Protein AF-A0A969IWX4-F1 (afdb_monomer_lite)

Structure (mmCIF, N/CA/C/O backbone):
data_AF-A0A969IWX4-F1
#
_entry.id   AF-A0A969IWX4-F1
#
loop_
_atom_site.group_PDB
_atom_site.id
_atom_site.type_symbol
_atom_site.label_atom_id
_atom_site.label_alt_id
_atom_site.label_comp_id
_atom_site.label_asym_id
_atom_site.label_entity_id
_atom_site.label_seq_id
_atom_site.pdbx_P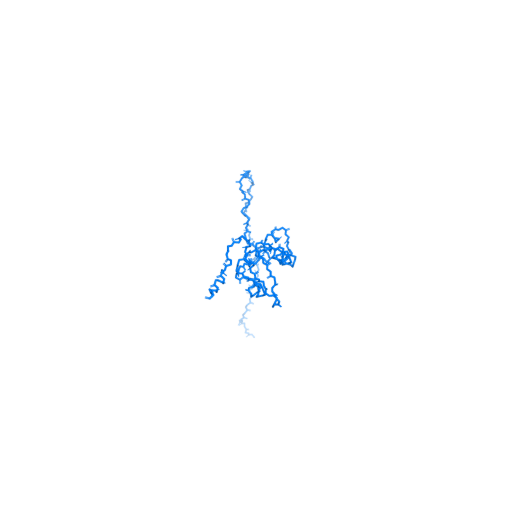DB_ins_code
_atom_site.Cartn_x
_atom_site.Cartn_y
_atom_site.Cartn_z
_atom_site.occupancy
_atom_site.B_iso_or_equiv
_atom_site.auth_seq_id
_atom_site.auth_comp_id
_atom_site.auth_asym_id
_atom_site.auth_atom_id
_atom_site.pdbx_PDB_model_num
ATOM 1 N N . MET A 1 1 ? 51.901 -75.794 -8.714 1.00 51.91 1 MET A N 1
ATOM 2 C CA . MET A 1 1 ? 51.163 -76.302 -9.883 1.00 51.91 1 MET A CA 1
ATOM 3 C C . MET A 1 1 ? 49.733 -76.454 -9.437 1.00 51.91 1 MET A C 1
ATOM 5 O O . MET A 1 1 ? 49.405 -77.467 -8.850 1.00 51.91 1 MET A O 1
ATOM 9 N N . GLU A 1 2 ? 48.942 -75.412 -9.631 1.00 46.44 2 GLU A N 1
ATOM 10 C CA . GLU A 1 2 ? 47.488 -75.488 -9.564 1.00 46.44 2 GLU A CA 1
ATOM 11 C C . GLU A 1 2 ? 47.014 -74.332 -10.438 1.00 46.44 2 GLU A C 1
ATOM 13 O O . GLU A 1 2 ? 47.303 -73.165 -10.174 1.00 46.44 2 GLU A O 1
ATOM 18 N N . LEU A 1 3 ? 46.513 -74.710 -11.607 1.00 50.62 3 LEU A N 1
ATOM 19 C CA . LEU A 1 3 ? 45.830 -73.834 -12.539 1.00 50.62 3 LEU A CA 1
ATOM 20 C C . LEU A 1 3 ? 44.381 -73.715 -12.073 1.00 50.62 3 LEU A C 1
ATOM 22 O O . LEU A 1 3 ? 43.855 -74.670 -11.508 1.00 50.62 3 LEU A O 1
ATOM 26 N N . GLU A 1 4 ? 43.784 -72.583 -12.445 1.00 51.03 4 GLU A N 1
ATOM 27 C CA . GLU A 1 4 ? 42.347 -72.287 -12.472 1.00 51.03 4 GLU A CA 1
ATOM 28 C C . GLU A 1 4 ? 41.842 -71.401 -11.326 1.00 51.03 4 GLU A C 1
ATOM 30 O O . GLU A 1 4 ? 41.409 -71.870 -10.287 1.00 51.03 4 GLU A O 1
ATOM 35 N N . GLU A 1 5 ? 41.894 -70.081 -11.536 1.00 53.09 5 GLU A N 1
ATOM 36 C CA . GLU A 1 5 ? 40.681 -69.254 -11.581 1.00 53.09 5 GLU A CA 1
ATOM 37 C C . GLU A 1 5 ? 40.997 -67.793 -11.945 1.00 53.09 5 GLU A C 1
ATOM 39 O O . GLU A 1 5 ? 42.046 -67.254 -11.600 1.00 53.09 5 GLU A O 1
ATOM 44 N N . LYS A 1 6 ? 39.993 -67.159 -12.564 1.00 49.38 6 LYS A N 1
ATOM 45 C CA . LYS A 1 6 ? 39.745 -65.716 -12.729 1.00 49.38 6 LYS A CA 1
ATOM 46 C C . LYS A 1 6 ? 40.360 -64.948 -13.915 1.00 49.38 6 LYS A C 1
ATOM 48 O O . LYS A 1 6 ? 41.483 -64.467 -13.885 1.00 49.38 6 LYS A O 1
ATOM 53 N N . SER A 1 7 ? 39.427 -64.607 -14.813 1.00 52.75 7 SER A N 1
ATOM 54 C CA . SER A 1 7 ? 39.040 -63.219 -15.119 1.00 52.75 7 SER A CA 1
ATOM 55 C C . SER A 1 7 ? 39.968 -62.407 -16.018 1.00 52.75 7 SER A C 1
ATOM 57 O O . SER A 1 7 ? 40.784 -61.653 -15.503 1.00 52.75 7 SER A O 1
ATOM 59 N N . GLN A 1 8 ? 39.723 -62.452 -17.333 1.00 47.56 8 GLN A N 1
ATOM 60 C CA . GLN A 1 8 ? 39.934 -61.365 -18.314 1.00 47.56 8 GLN A CA 1
ATOM 61 C C . GLN A 1 8 ? 38.811 -61.529 -19.368 1.00 47.56 8 GLN A C 1
ATOM 63 O O . GLN A 1 8 ? 38.457 -62.661 -19.679 1.00 47.56 8 GLN A O 1
ATOM 68 N N . GLU A 1 9 ? 38.091 -60.517 -19.857 1.00 48.41 9 GLU A N 1
ATOM 69 C CA . GLU A 1 9 ? 38.564 -59.263 -20.441 1.00 48.41 9 GLU A CA 1
ATOM 70 C C . GLU A 1 9 ? 37.387 -58.256 -20.517 1.00 48.41 9 GLU A C 1
ATOM 72 O O . GLU A 1 9 ? 36.311 -58.579 -21.018 1.00 48.41 9 GLU A O 1
ATOM 77 N N . GLU A 1 10 ? 37.581 -57.040 -20.005 1.00 52.69 10 GLU A N 1
ATOM 78 C CA . GLU A 1 10 ? 36.643 -55.914 -20.088 1.00 52.69 10 GLU A CA 1
ATOM 79 C C . GLU A 1 10 ? 37.226 -54.904 -21.089 1.00 52.69 10 GLU A C 1
ATOM 81 O O . GLU A 1 10 ? 38.341 -54.417 -20.886 1.00 52.69 10 GLU A O 1
ATOM 86 N N . LYS A 1 11 ? 36.526 -54.609 -22.197 1.00 53.84 11 LYS A N 1
ATOM 87 C CA . LYS A 1 11 ? 36.939 -53.543 -23.127 1.00 53.84 11 LYS A CA 1
ATOM 88 C C . LYS A 1 11 ? 35.776 -52.950 -23.942 1.00 53.84 11 LYS A C 1
ATOM 90 O O . LYS A 1 11 ? 35.318 -53.524 -24.920 1.00 53.84 11 LYS A O 1
ATOM 95 N N . THR A 1 12 ? 35.335 -51.777 -23.481 1.00 53.66 12 THR A N 1
ATOM 96 C CA . THR A 1 12 ? 34.844 -50.574 -24.195 1.00 53.66 12 THR A CA 1
ATOM 97 C C . THR A 1 12 ? 34.324 -50.672 -25.640 1.00 53.66 12 THR A C 1
ATOM 99 O O . THR A 1 12 ? 35.105 -50.954 -26.543 1.00 53.66 12 THR A O 1
ATOM 102 N N . GLN A 1 13 ? 33.096 -50.184 -25.870 1.00 48.62 13 GLN A N 1
ATOM 103 C CA . GLN A 1 13 ? 32.661 -49.400 -27.049 1.00 48.62 13 GLN A CA 1
ATOM 104 C C . GLN A 1 13 ? 31.249 -48.848 -26.720 1.00 48.62 13 GLN A C 1
ATOM 106 O O . GLN A 1 13 ? 30.418 -49.615 -26.261 1.00 48.62 13 GLN A O 1
ATOM 111 N N . GLY A 1 14 ? 30.854 -47.577 -26.818 1.00 48.03 14 GLY A N 1
ATOM 112 C CA . GLY A 1 14 ? 31.336 -46.460 -27.617 1.00 48.03 14 GLY A CA 1
ATOM 113 C C . GLY A 1 14 ? 30.277 -46.073 -28.663 1.00 48.03 14 GLY A C 1
ATOM 114 O O . GLY A 1 14 ? 30.312 -46.611 -29.761 1.00 48.03 14 GLY A O 1
ATOM 115 N N . MET A 1 15 ? 29.430 -45.090 -28.316 1.00 53.94 15 MET A N 1
ATOM 116 C CA . MET A 1 15 ? 28.729 -44.132 -29.200 1.00 53.94 15 MET A CA 1
ATOM 117 C C . MET A 1 15 ? 27.421 -44.547 -29.916 1.00 53.94 15 MET A C 1
ATOM 119 O O . MET A 1 15 ? 27.421 -45.314 -30.873 1.00 53.94 15 MET A O 1
ATOM 123 N N . GLU A 1 16 ? 26.312 -43.913 -29.513 1.00 53.56 16 GLU A N 1
ATOM 124 C CA . GLU A 1 16 ? 25.034 -43.860 -30.246 1.00 53.56 16 GLU A CA 1
ATOM 125 C C . GLU A 1 16 ? 24.942 -42.559 -31.077 1.00 53.56 16 GLU A C 1
ATOM 127 O O . GLU A 1 16 ? 25.295 -41.496 -30.558 1.00 53.56 16 GLU A O 1
ATOM 132 N N . PRO A 1 17 ? 24.449 -42.582 -32.333 1.00 53.78 17 PRO A N 1
ATOM 133 C CA . PRO A 1 17 ? 24.061 -41.376 -33.064 1.00 53.78 17 PRO A CA 1
ATOM 134 C C . PRO A 1 17 ? 22.532 -41.197 -33.113 1.00 53.78 17 PRO A C 1
ATOM 136 O O . PRO A 1 17 ? 21.807 -42.118 -33.481 1.00 53.78 17 PRO A O 1
ATOM 139 N N . ASN A 1 18 ? 22.038 -39.982 -32.854 1.00 50.09 18 ASN A N 1
ATOM 140 C CA . ASN A 1 18 ? 20.694 -39.579 -33.277 1.00 50.09 18 ASN A CA 1
ATOM 141 C C . ASN A 1 18 ? 20.714 -38.141 -33.823 1.00 50.09 18 ASN A C 1
ATOM 143 O O . ASN A 1 18 ? 20.975 -37.189 -33.091 1.00 50.09 18 ASN A O 1
ATOM 147 N N . ILE A 1 19 ? 20.470 -38.002 -35.128 1.00 53.69 19 ILE A N 1
ATOM 148 C CA . ILE A 1 19 ? 20.333 -36.736 -35.858 1.00 53.69 19 ILE A CA 1
ATOM 149 C C . ILE A 1 19 ? 18.917 -36.712 -36.429 1.00 53.69 19 ILE A C 1
ATOM 151 O O . ILE A 1 19 ? 18.596 -37.567 -37.254 1.00 53.69 19 ILE A O 1
ATOM 155 N N . ILE A 1 20 ? 18.085 -35.735 -36.045 1.00 50.06 20 ILE A N 1
ATOM 156 C CA . ILE A 1 20 ? 16.775 -35.511 -36.675 1.00 50.06 20 ILE A CA 1
ATOM 157 C C . ILE A 1 20 ? 16.516 -34.011 -36.919 1.00 50.06 20 ILE A C 1
ATOM 159 O O . ILE A 1 20 ? 16.400 -33.221 -35.990 1.00 50.06 20 ILE A O 1
ATOM 163 N N . ALA A 1 21 ? 16.397 -33.716 -38.220 1.00 46.66 21 ALA A N 1
ATOM 164 C CA . ALA A 1 21 ? 15.552 -32.755 -38.942 1.00 46.66 21 ALA A CA 1
ATOM 165 C C . ALA A 1 21 ? 15.642 -31.233 -38.700 1.00 46.66 21 ALA A C 1
ATOM 167 O O . ALA A 1 21 ? 15.108 -30.670 -37.750 1.00 46.66 21 ALA A O 1
ATOM 168 N N . SER A 1 22 ? 16.152 -30.560 -39.734 1.00 49.59 22 SER A N 1
ATOM 169 C CA . SER A 1 22 ? 15.824 -29.187 -40.128 1.00 49.59 22 SER A CA 1
ATOM 170 C C . SER A 1 22 ? 14.455 -29.134 -40.825 1.00 49.59 22 SER A C 1
ATOM 172 O O . SER A 1 22 ? 14.257 -29.872 -41.787 1.00 49.59 22 SER A O 1
ATOM 174 N N . GLN A 1 23 ? 13.564 -28.216 -40.431 1.00 46.72 23 GLN A N 1
ATOM 175 C CA . GLN A 1 23 ? 12.542 -27.627 -41.313 1.00 46.72 23 GLN A CA 1
ATOM 176 C C . GLN A 1 23 ? 12.336 -26.149 -40.950 1.00 46.72 23 GLN A C 1
ATOM 178 O O . GLN A 1 23 ? 12.198 -25.792 -39.783 1.00 46.72 23 GLN A O 1
ATOM 183 N N . SER A 1 24 ? 12.374 -25.300 -41.973 1.00 49.00 24 SER A N 1
ATOM 184 C CA . SER A 1 24 ? 12.374 -23.839 -41.899 1.00 49.00 24 SER A CA 1
ATOM 185 C C . SER A 1 24 ? 10.959 -23.242 -41.956 1.00 49.00 24 SER A C 1
ATOM 187 O O . SER A 1 24 ? 10.139 -23.687 -42.749 1.00 49.00 24 SER A O 1
ATOM 189 N N . ASN A 1 25 ? 10.746 -22.207 -41.132 1.00 57.44 25 ASN A N 1
ATOM 190 C CA . ASN A 1 25 ? 9.802 -21.071 -41.181 1.00 57.44 25 ASN A CA 1
ATOM 191 C C . ASN A 1 25 ? 8.738 -20.967 -42.302 1.00 57.44 25 ASN A C 1
ATOM 193 O O . ASN A 1 25 ? 9.099 -20.883 -43.474 1.00 57.44 25 ASN A O 1
ATOM 197 N N . LEU A 1 26 ? 7.476 -20.701 -41.913 1.00 37.91 26 LEU A N 1
ATOM 198 C CA . LEU A 1 26 ? 6.590 -19.747 -42.607 1.00 37.91 26 LEU A CA 1
ATOM 199 C C . LEU A 1 26 ? 5.463 -19.209 -41.688 1.00 37.91 26 LEU A C 1
ATOM 201 O O . LEU A 1 26 ? 4.584 -19.957 -41.280 1.00 37.91 26 LEU A O 1
ATOM 205 N N . SER A 1 27 ? 5.536 -17.900 -41.421 1.00 43.81 27 SER A N 1
ATOM 206 C CA . SER A 1 27 ? 4.487 -16.902 -41.130 1.00 43.81 27 SER A CA 1
ATOM 207 C C . SER A 1 27 ? 3.330 -17.197 -40.165 1.00 43.81 27 SER A C 1
ATOM 209 O O . SER A 1 27 ? 2.399 -17.917 -40.509 1.00 43.81 27 SER A O 1
ATOM 211 N N . GLN A 1 28 ? 3.261 -16.399 -39.091 1.00 44.22 28 GLN A N 1
ATOM 212 C CA . GLN A 1 28 ? 2.012 -15.739 -38.693 1.00 44.22 28 GLN A CA 1
ATOM 213 C C . GLN A 1 28 ? 2.283 -14.255 -38.406 1.00 44.22 28 GLN A C 1
ATOM 215 O O . GLN A 1 28 ? 2.933 -13.894 -37.430 1.00 44.22 28 GLN A O 1
ATOM 220 N N . ASP A 1 29 ? 1.825 -13.439 -39.350 1.00 43.72 29 ASP A N 1
ATOM 221 C CA . ASP A 1 29 ? 1.571 -12.008 -39.242 1.00 43.72 29 ASP A CA 1
ATOM 222 C C . ASP A 1 29 ? 0.177 -11.811 -38.623 1.00 43.72 29 ASP A C 1
ATOM 224 O O . ASP A 1 29 ? -0.741 -12.579 -38.919 1.00 43.72 29 ASP A O 1
ATOM 228 N N . ASP A 1 30 ? 0.079 -10.762 -37.809 1.00 51.47 30 ASP A N 1
ATOM 229 C CA . ASP A 1 30 ? -1.119 -10.031 -37.389 1.00 51.47 30 ASP A CA 1
ATOM 230 C C . ASP A 1 30 ? -2.093 -10.646 -36.351 1.00 51.47 30 ASP A C 1
ATOM 232 O O . ASP A 1 30 ? -2.692 -11.707 -36.518 1.00 51.47 30 ASP A O 1
ATOM 236 N N . SER A 1 31 ? -2.313 -9.856 -35.291 1.00 50.03 31 SER A N 1
ATOM 237 C CA . SER A 1 31 ? -3.468 -9.884 -34.381 1.00 50.03 31 SER A CA 1
ATOM 238 C C . SER A 1 31 ? -3.605 -11.046 -33.380 1.00 50.03 31 SER A C 1
ATOM 240 O O . SER A 1 31 ? -4.524 -11.858 -33.454 1.00 50.03 31 SER A O 1
ATOM 242 N N . ASN A 1 32 ? -2.799 -11.029 -32.316 1.00 45.72 32 ASN A N 1
ATOM 243 C CA . ASN A 1 32 ? -3.242 -11.524 -31.007 1.00 45.72 32 ASN A CA 1
ATOM 244 C C . ASN A 1 32 ? -2.715 -10.545 -29.948 1.00 45.72 32 ASN A C 1
ATOM 246 O O . ASN A 1 32 ? -1.495 -10.389 -29.882 1.00 45.72 32 ASN A O 1
ATOM 250 N N . PRO A 1 33 ? -3.560 -9.838 -29.167 1.00 49.12 33 PRO A N 1
ATOM 251 C CA . PRO A 1 33 ? -3.040 -9.044 -28.062 1.00 49.12 33 PRO A CA 1
ATOM 252 C C . PRO A 1 33 ? -2.261 -10.011 -27.180 1.00 49.12 33 PRO A C 1
ATOM 254 O O . PRO A 1 33 ? -2.815 -11.047 -26.807 1.00 49.12 33 PRO A O 1
ATOM 257 N N . GLU A 1 34 ? -0.979 -9.715 -26.952 1.00 43.50 34 GLU A N 1
ATOM 258 C CA . GLU A 1 34 ? -0.118 -10.437 -26.021 1.00 43.50 34 GLU A CA 1
ATOM 259 C C . GLU A 1 34 ? -0.958 -10.831 -24.814 1.00 43.50 34 GLU A C 1
ATOM 261 O O . GLU A 1 34 ? -1.364 -9.999 -24.000 1.00 43.50 34 GLU A O 1
ATOM 266 N N . GLN A 1 35 ? -1.299 -12.116 -24.753 1.00 40.81 35 GLN A N 1
ATOM 267 C CA . GLN A 1 35 ? -1.801 -12.704 -23.537 1.00 40.81 35 GLN A CA 1
ATOM 268 C C . GLN A 1 35 ? -0.598 -12.671 -22.617 1.00 40.81 35 GLN A C 1
ATOM 270 O O . GLN A 1 35 ? 0.280 -13.527 -22.697 1.00 40.81 35 GLN A O 1
ATOM 275 N N . VAL A 1 36 ? -0.521 -11.590 -21.843 1.00 47.12 36 VAL A N 1
ATOM 276 C CA . VAL A 1 36 ? 0.395 -11.426 -20.729 1.00 47.12 36 VAL A CA 1
ATOM 277 C C . VAL A 1 36 ? 0.362 -12.733 -19.950 1.00 47.12 36 VAL A C 1
ATOM 279 O O . VAL A 1 36 ? -0.659 -13.096 -19.371 1.00 47.12 36 VAL A O 1
ATOM 282 N N . ASN A 1 37 ? 1.438 -13.512 -20.032 1.00 48.44 37 ASN A N 1
ATOM 283 C CA . ASN A 1 37 ? 1.584 -14.701 -19.210 1.00 48.44 37 ASN A CA 1
ATOM 284 C C . ASN A 1 37 ? 1.673 -14.199 -17.759 1.00 48.44 37 ASN A C 1
ATOM 286 O O . ASN A 1 37 ? 2.648 -13.525 -17.432 1.00 48.44 37 ASN A O 1
ATOM 290 N N . PRO A 1 38 ? 0.701 -14.489 -16.874 1.00 51.59 38 PRO A N 1
ATOM 291 C CA . PRO A 1 38 ? 0.745 -14.025 -15.485 1.00 51.59 38 PRO A CA 1
ATOM 292 C C . PRO A 1 38 ? 1.776 -14.792 -14.638 1.00 51.59 38 PRO A C 1
ATOM 294 O O . PRO A 1 38 ? 1.950 -14.517 -13.451 1.00 51.59 38 PRO A O 1
ATOM 297 N N . GLU A 1 39 ? 2.471 -15.770 -15.220 1.00 47.41 39 GLU A N 1
ATOM 298 C CA . GLU A 1 39 ? 3.580 -16.452 -14.572 1.00 47.41 39 GLU A CA 1
ATOM 299 C C . GLU A 1 39 ? 4.821 -15.552 -14.578 1.00 47.41 39 GLU A C 1
ATOM 301 O O . GLU A 1 39 ? 5.545 -15.503 -15.566 1.00 47.41 39 GLU A O 1
ATOM 306 N N . GLN A 1 40 ? 5.109 -14.952 -13.416 1.00 45.25 40 GLN A N 1
ATOM 307 C CA . GLN A 1 40 ? 6.428 -14.450 -12.978 1.00 45.25 40 GLN A CA 1
ATOM 308 C C . GLN A 1 40 ? 6.674 -12.932 -12.973 1.00 45.25 40 GLN A C 1
ATOM 310 O O . GLN A 1 40 ? 7.823 -12.511 -13.100 1.00 45.25 40 GLN A O 1
ATOM 315 N N . VAL A 1 41 ? 5.680 -12.099 -12.654 1.00 54.50 41 VAL A N 1
ATOM 316 C CA . VAL A 1 41 ? 6.004 -10.831 -11.965 1.00 54.50 41 VAL A CA 1
ATOM 317 C C . VAL A 1 41 ? 6.596 -11.179 -10.593 1.00 54.50 41 VAL A C 1
ATOM 319 O O . VAL A 1 41 ? 5.876 -11.433 -9.624 1.00 54.50 41 VAL A O 1
ATOM 322 N N . LYS A 1 42 ? 7.927 -11.309 -10.519 1.00 57.94 42 LYS A N 1
ATOM 323 C CA . LYS A 1 42 ? 8.661 -11.585 -9.279 1.00 57.94 42 LYS A CA 1
ATOM 324 C C . LYS A 1 42 ? 8.340 -10.484 -8.272 1.00 57.94 42 LYS A C 1
ATOM 326 O O . LYS A 1 42 ? 8.821 -9.368 -8.386 1.00 57.94 42 LYS A O 1
ATOM 331 N N . GLY A 1 43 ? 7.537 -10.823 -7.269 1.00 69.31 43 GLY A N 1
ATOM 332 C CA . GLY A 1 43 ? 7.179 -9.909 -6.187 1.00 69.31 43 GLY A CA 1
ATOM 333 C C . GLY A 1 43 ? 5.729 -9.443 -6.192 1.00 69.31 43 GLY A C 1
ATOM 334 O O . GLY A 1 43 ? 5.321 -8.897 -5.177 1.00 69.31 43 GLY A O 1
ATOM 335 N N . ALA A 1 44 ? 4.934 -9.700 -7.241 1.00 80.38 44 ALA A N 1
ATOM 336 C CA . ALA A 1 44 ? 3.516 -9.329 -7.252 1.00 80.38 44 ALA A CA 1
ATOM 337 C C . ALA A 1 44 ? 2.760 -9.886 -6.042 1.00 80.38 44 ALA A C 1
ATOM 339 O O . ALA A 1 44 ? 2.931 -11.041 -5.639 1.00 80.38 44 ALA A O 1
ATOM 340 N N . ILE A 1 45 ? 1.901 -9.045 -5.478 1.00 86.19 45 ILE A N 1
ATOM 341 C CA . ILE A 1 45 ? 1.126 -9.360 -4.283 1.00 86.19 45 ILE A CA 1
ATOM 342 C C . ILE A 1 45 ? -0.327 -9.624 -4.654 1.00 86.19 45 ILE A C 1
ATOM 344 O O . ILE A 1 45 ? -0.872 -9.105 -5.628 1.00 86.19 45 ILE A O 1
ATOM 348 N N . THR A 1 46 ? -0.977 -10.444 -3.843 1.00 86.56 46 THR A N 1
ATOM 349 C CA . THR A 1 46 ? -2.407 -10.741 -3.941 1.00 86.56 46 THR A CA 1
ATOM 350 C C . THR A 1 46 ? -3.041 -10.526 -2.576 1.00 86.56 46 THR A C 1
ATOM 352 O O . THR A 1 46 ? -2.334 -10.416 -1.577 1.00 86.56 46 THR A O 1
ATOM 355 N N . ARG A 1 47 ? -4.378 -10.492 -2.501 1.00 80.75 47 ARG A N 1
ATOM 356 C CA . ARG A 1 47 ? -5.096 -10.272 -1.231 1.00 80.75 47 ARG A CA 1
ATOM 357 C C . ARG A 1 47 ? -4.715 -11.275 -0.140 1.00 80.75 47 ARG A C 1
ATOM 359 O O . ARG A 1 47 ? -4.701 -10.932 1.038 1.00 80.75 47 ARG A O 1
ATOM 366 N N . ASP A 1 48 ? -4.358 -12.490 -0.542 1.00 79.75 48 ASP A N 1
ATOM 367 C CA . ASP A 1 48 ? -3.896 -13.537 0.366 1.00 79.75 48 ASP A CA 1
ATOM 368 C C . ASP A 1 48 ? -2.455 -13.300 0.851 1.00 79.75 48 ASP A C 1
ATOM 370 O O . ASP A 1 48 ? -2.151 -13.510 2.024 1.00 79.75 48 ASP A O 1
ATOM 374 N N . ASN A 1 49 ? -1.595 -12.741 -0.005 1.00 83.38 49 ASN A N 1
ATOM 375 C CA . ASN A 1 49 ? -0.174 -12.513 0.266 1.00 83.38 49 ASN A CA 1
ATOM 376 C C . ASN A 1 49 ? 0.166 -11.056 0.642 1.00 83.38 49 ASN A C 1
ATOM 378 O O . ASN A 1 49 ? 1.293 -10.602 0.453 1.00 83.38 49 ASN A O 1
ATOM 382 N N . LEU A 1 50 ? -0.814 -10.298 1.141 1.00 83.31 50 LEU A N 1
ATOM 383 C CA . LEU A 1 50 ? -0.581 -8.952 1.665 1.00 83.31 50 LEU A CA 1
ATOM 384 C C . LEU A 1 50 ? 0.218 -8.998 2.979 1.00 83.31 50 LEU A C 1
ATOM 386 O O . LEU A 1 50 ? -0.034 -9.884 3.803 1.00 83.31 50 LEU A O 1
ATOM 390 N N . PRO A 1 51 ? 1.117 -8.025 3.216 1.00 84.50 51 PRO A N 1
ATOM 391 C CA . PRO A 1 51 ? 1.802 -7.895 4.495 1.00 84.50 51 PRO A CA 1
ATOM 392 C C . PRO A 1 51 ? 0.799 -7.606 5.618 1.00 84.50 51 PRO A C 1
ATOM 394 O O . PRO A 1 51 ? -0.189 -6.893 5.415 1.00 84.50 51 PRO A O 1
ATOM 397 N N . ASP A 1 52 ? 1.060 -8.141 6.812 1.00 84.69 52 ASP A N 1
ATOM 398 C CA . ASP A 1 52 ? 0.171 -8.001 7.973 1.00 84.69 52 ASP A CA 1
ATOM 399 C C . ASP A 1 52 ? -0.103 -6.540 8.340 1.00 84.69 52 ASP A C 1
ATOM 401 O O . ASP A 1 52 ? -1.211 -6.208 8.752 1.00 84.69 52 ASP A O 1
ATOM 405 N N . ASP A 1 53 ? 0.869 -5.655 8.113 1.00 83.56 53 ASP A N 1
ATOM 406 C CA . ASP A 1 53 ? 0.732 -4.212 8.330 1.00 83.56 53 ASP A CA 1
ATOM 407 C C . ASP A 1 53 ? -0.380 -3.609 7.457 1.00 83.56 53 ASP A C 1
ATOM 409 O O . ASP A 1 53 ? -1.220 -2.847 7.930 1.00 83.56 53 ASP A O 1
ATOM 413 N N . VAL A 1 54 ? -0.474 -4.051 6.198 1.00 86.44 54 VAL A N 1
ATOM 414 C CA . VAL A 1 54 ? -1.553 -3.659 5.285 1.00 86.44 54 VAL A CA 1
ATOM 415 C C . VAL A 1 54 ? -2.859 -4.345 5.674 1.00 86.44 54 VAL A C 1
ATOM 417 O O . VAL A 1 54 ? -3.888 -3.686 5.761 1.00 86.44 54 VAL A O 1
ATOM 420 N N . LYS A 1 55 ? -2.852 -5.650 5.964 1.00 87.12 55 LYS A N 1
ATOM 421 C CA . LYS A 1 55 ? -4.086 -6.375 6.325 1.00 87.12 55 LYS A CA 1
ATOM 422 C C . LYS A 1 55 ? -4.742 -5.838 7.598 1.00 87.12 55 LYS A C 1
ATOM 424 O O . LYS A 1 55 ? -5.965 -5.770 7.673 1.00 87.12 55 LYS A O 1
ATOM 429 N N . ASN A 1 56 ? -3.937 -5.487 8.597 1.00 87.75 56 ASN A N 1
ATOM 430 C CA . ASN A 1 56 ? -4.400 -5.011 9.897 1.00 87.75 56 ASN A CA 1
ATOM 431 C C . ASN A 1 56 ? -4.558 -3.483 9.945 1.00 87.75 56 ASN A C 1
ATOM 433 O O . ASN A 1 56 ? -5.353 -2.967 10.732 1.00 87.75 56 ASN A O 1
ATOM 437 N N . GLY A 1 57 ? -3.788 -2.762 9.129 1.00 85.38 57 GLY A N 1
ATOM 438 C CA . GLY A 1 57 ? -3.796 -1.307 9.063 1.00 85.38 57 GLY A CA 1
ATOM 439 C C . GLY A 1 57 ? -4.812 -0.738 8.080 1.00 85.38 57 GLY A C 1
ATOM 440 O O . GLY A 1 57 ? -5.248 0.386 8.293 1.00 85.38 57 GLY A O 1
ATOM 441 N N . LEU A 1 58 ? -5.207 -1.476 7.036 1.00 88.38 58 LEU A N 1
ATOM 442 C CA . LEU A 1 58 ? -6.073 -0.980 5.963 1.00 88.38 58 LEU A CA 1
ATOM 443 C C . LEU A 1 58 ? -7.391 -1.754 5.851 1.00 88.38 58 LEU A C 1
ATOM 445 O O . LEU A 1 58 ? -7.406 -2.984 5.963 1.00 88.38 58 LEU A O 1
ATOM 449 N N . PRO A 1 59 ? -8.505 -1.063 5.544 1.00 87.50 59 PRO A N 1
ATOM 450 C CA . PRO A 1 59 ? -9.770 -1.718 5.243 1.00 87.50 59 PRO A CA 1
ATOM 451 C C . PRO A 1 59 ? -9.679 -2.524 3.940 1.00 87.50 59 PRO A C 1
ATOM 453 O O . PRO A 1 59 ? -8.882 -2.212 3.055 1.00 87.50 59 PRO A O 1
ATOM 456 N N . GLU A 1 60 ? -10.548 -3.529 3.793 1.00 85.88 60 GLU A N 1
ATOM 457 C CA . GLU A 1 60 ? -10.549 -4.460 2.651 1.00 85.88 60 GLU A CA 1
ATOM 458 C C . GLU A 1 60 ? -10.597 -3.751 1.283 1.00 85.88 60 GLU A C 1
ATOM 460 O O . GLU A 1 60 ? -9.933 -4.174 0.339 1.00 85.88 60 GLU A O 1
ATOM 465 N N . GLU A 1 61 ? -11.323 -2.634 1.179 1.00 85.56 61 GLU A N 1
ATOM 466 C CA . GLU A 1 61 ? -11.373 -1.833 -0.052 1.00 85.56 61 GLU A CA 1
ATOM 467 C C . GLU A 1 61 ? -10.009 -1.201 -0.391 1.00 85.56 61 GLU A C 1
ATOM 469 O O . GLU A 1 61 ? -9.573 -1.240 -1.541 1.00 85.56 61 GLU A O 1
ATOM 474 N N . ALA A 1 62 ? -9.293 -0.676 0.610 1.00 86.69 62 ALA A N 1
ATOM 475 C CA . ALA A 1 62 ? -7.988 -0.041 0.413 1.00 86.69 62 ALA A CA 1
ATOM 476 C C . ALA A 1 62 ? -6.881 -1.060 0.113 1.00 86.69 62 ALA A C 1
ATOM 478 O O . ALA A 1 62 ? -5.951 -0.768 -0.635 1.00 86.69 62 ALA A O 1
ATOM 479 N N . GLN A 1 63 ? -7.008 -2.282 0.637 1.00 91.25 63 GLN A N 1
ATOM 480 C CA . GLN A 1 63 ? -6.134 -3.400 0.278 1.00 91.25 63 GLN A CA 1
ATOM 481 C C . GLN A 1 63 ? -6.182 -3.687 -1.231 1.00 91.25 63 GLN A C 1
ATOM 483 O O . GLN A 1 63 ? -5.153 -3.972 -1.839 1.00 91.25 63 GLN A O 1
ATOM 488 N N . GLY A 1 64 ? -7.359 -3.562 -1.856 1.00 89.44 64 GLY A N 1
ATOM 489 C CA . GLY A 1 64 ? -7.512 -3.681 -3.307 1.00 89.44 64 GLY A CA 1
ATOM 490 C C . GLY A 1 64 ? -6.745 -2.602 -4.076 1.00 89.44 64 GLY A C 1
ATOM 491 O O . GLY A 1 64 ? -6.054 -2.922 -5.043 1.00 89.44 64 GLY A O 1
ATOM 492 N N . LEU A 1 65 ? -6.802 -1.347 -3.612 1.00 89.88 65 LEU A N 1
ATOM 493 C CA . LEU A 1 65 ? -6.016 -0.251 -4.191 1.00 89.88 65 LEU A CA 1
ATOM 494 C C . LEU A 1 65 ? -4.514 -0.492 -4.042 1.00 89.88 65 LEU A C 1
ATOM 496 O O . LEU A 1 65 ? -3.772 -0.281 -4.998 1.00 89.88 65 LEU A O 1
ATOM 500 N N . PHE A 1 66 ? -4.081 -0.976 -2.875 1.00 91.44 66 PHE A N 1
ATOM 501 C CA . PHE A 1 66 ? -2.685 -1.320 -2.627 1.00 91.44 66 PHE A CA 1
ATOM 502 C C . PHE A 1 66 ? -2.171 -2.335 -3.653 1.00 91.44 66 PHE A C 1
ATOM 504 O O . PHE A 1 66 ? -1.161 -2.102 -4.310 1.00 91.44 66 PHE A O 1
ATOM 511 N N . ILE A 1 67 ? -2.899 -3.445 -3.826 1.00 91.12 67 ILE A N 1
ATOM 512 C CA . ILE A 1 67 ? -2.544 -4.516 -4.766 1.00 91.12 67 ILE A CA 1
ATOM 513 C C . ILE A 1 67 ? -2.503 -3.986 -6.199 1.00 91.12 67 ILE A C 1
ATOM 515 O O . ILE A 1 67 ? -1.564 -4.285 -6.932 1.00 91.12 67 ILE A O 1
ATOM 519 N N . ALA A 1 68 ? -3.508 -3.203 -6.598 1.00 90.56 68 ALA A N 1
ATOM 520 C CA . ALA A 1 68 ? -3.595 -2.658 -7.947 1.00 90.56 68 ALA A CA 1
ATOM 521 C C . ALA A 1 68 ? -2.423 -1.717 -8.258 1.00 90.56 68 ALA A C 1
ATOM 523 O O . ALA A 1 68 ? -1.786 -1.858 -9.298 1.00 90.56 68 ALA A O 1
ATOM 524 N N . ALA A 1 69 ? -2.100 -0.802 -7.343 1.00 91.19 69 ALA A N 1
ATOM 525 C CA . ALA A 1 69 ? -0.980 0.120 -7.501 1.00 91.19 69 ALA A CA 1
ATOM 526 C C . ALA A 1 69 ? 0.371 -0.609 -7.498 1.00 91.19 69 ALA A C 1
ATOM 528 O O . ALA A 1 69 ? 1.234 -0.320 -8.325 1.00 91.19 69 ALA A O 1
ATOM 529 N N . TYR A 1 70 ? 0.537 -1.584 -6.604 1.00 91.31 70 TYR A N 1
ATOM 530 C CA . TYR A 1 70 ? 1.754 -2.378 -6.500 1.00 91.31 70 TYR A CA 1
ATOM 531 C C . TYR A 1 70 ? 2.000 -3.209 -7.763 1.00 91.31 70 TYR A C 1
ATOM 533 O O . TYR A 1 70 ? 3.066 -3.125 -8.371 1.00 91.31 70 TYR A O 1
ATOM 541 N N . ASN A 1 71 ? 1.001 -3.990 -8.181 1.00 90.12 71 ASN A N 1
ATOM 542 C CA . ASN A 1 71 ? 1.119 -4.848 -9.355 1.00 90.12 71 ASN A CA 1
ATOM 543 C C . ASN A 1 71 ? 1.250 -4.004 -10.628 1.00 90.12 71 ASN A C 1
ATOM 545 O O . ASN A 1 71 ? 2.109 -4.307 -11.446 1.00 90.12 71 ASN A O 1
ATOM 549 N N . GLY A 1 72 ? 0.499 -2.902 -10.748 1.00 88.88 72 GLY A N 1
ATOM 550 C CA . GLY A 1 72 ? 0.600 -1.986 -11.889 1.00 88.88 72 GLY A CA 1
ATOM 551 C C . GLY A 1 72 ? 1.967 -1.307 -12.010 1.00 88.88 72 GLY A C 1
ATOM 552 O O . GLY A 1 72 ? 2.464 -1.081 -13.116 1.00 88.88 72 GLY A O 1
ATOM 553 N N . PHE A 1 73 ? 2.622 -1.021 -10.880 1.00 89.19 73 PHE A N 1
ATOM 554 C CA . PHE A 1 73 ? 4.011 -0.572 -10.889 1.00 89.19 73 PHE A CA 1
ATOM 555 C C . PHE A 1 73 ? 4.950 -1.693 -11.346 1.00 89.19 73 PHE A C 1
ATOM 557 O O . PHE A 1 73 ? 5.802 -1.452 -12.201 1.00 89.19 73 PHE A O 1
ATOM 564 N N . LEU A 1 74 ? 4.762 -2.917 -10.838 1.00 86.88 74 LEU A N 1
ATOM 565 C CA . LEU A 1 74 ? 5.589 -4.065 -11.210 1.00 86.88 74 LEU A CA 1
ATOM 566 C C . LEU A 1 74 ? 5.480 -4.474 -12.681 1.00 86.88 74 LEU A C 1
ATOM 568 O O . LEU A 1 74 ? 6.454 -4.953 -13.253 1.00 86.88 74 LEU A O 1
ATOM 572 N N . GLU A 1 75 ? 4.337 -4.224 -13.320 1.00 85.31 75 GLU A N 1
ATOM 573 C CA . GLU A 1 75 ? 4.177 -4.405 -14.768 1.00 85.31 75 GLU A CA 1
ATOM 574 C C . GLU A 1 75 ? 5.144 -3.530 -15.580 1.00 85.31 75 GLU A C 1
ATOM 576 O O . GLU A 1 75 ? 5.533 -3.893 -16.687 1.00 85.31 75 GLU A O 1
ATOM 581 N N . ASN A 1 76 ? 5.556 -2.384 -15.030 1.00 84.38 76 ASN A N 1
ATOM 582 C CA . ASN A 1 76 ? 6.425 -1.417 -15.699 1.00 84.38 76 ASN A CA 1
ATOM 583 C C . ASN A 1 76 ? 7.841 -1.361 -15.101 1.00 84.38 76 ASN A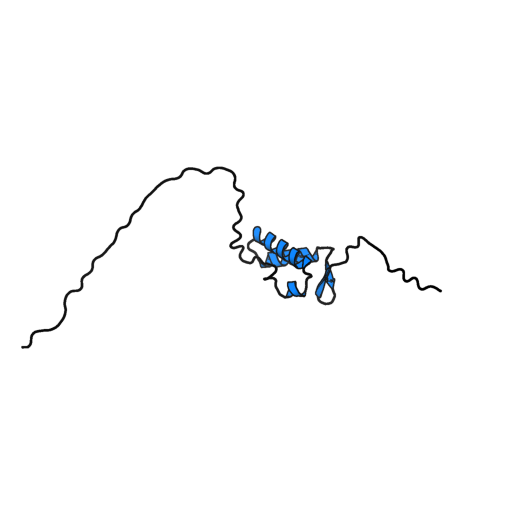 C 1
ATOM 585 O O . ASN A 1 76 ? 8.726 -0.713 -15.664 1.00 84.38 76 ASN A O 1
ATOM 589 N N . SER A 1 77 ? 8.074 -1.966 -13.937 1.00 82.31 77 SER A N 1
ATOM 590 C CA . SER A 1 77 ? 9.332 -1.861 -13.194 1.00 82.31 77 SER A CA 1
ATOM 591 C C . SER A 1 77 ? 9.534 -3.057 -12.274 1.00 82.31 77 SER A C 1
ATOM 593 O O . SER A 1 77 ? 8.726 -3.293 -11.397 1.00 82.31 77 SER A O 1
ATOM 595 N N . ASP A 1 78 ? 10.661 -3.756 -12.375 1.00 84.56 78 ASP A N 1
ATOM 596 C CA . ASP A 1 78 ? 10.975 -4.926 -11.530 1.00 84.56 78 ASP A CA 1
ATOM 597 C C . ASP A 1 78 ? 11.457 -4.527 -10.110 1.00 84.56 78 ASP A C 1
ATOM 599 O O . ASP A 1 78 ? 12.338 -5.164 -9.538 1.00 84.56 78 ASP A O 1
ATOM 603 N N . ASP A 1 79 ? 10.935 -3.427 -9.549 1.00 86.94 79 ASP A N 1
ATOM 604 C CA . ASP A 1 79 ? 11.358 -2.881 -8.252 1.00 86.94 79 ASP A CA 1
ATOM 605 C C . ASP A 1 79 ? 10.235 -2.983 -7.198 1.00 86.94 79 ASP A C 1
ATOM 607 O O . ASP A 1 79 ? 9.360 -2.114 -7.111 1.00 86.94 79 ASP A O 1
ATOM 611 N N . PRO A 1 80 ? 10.235 -4.049 -6.375 1.00 85.50 80 PRO A N 1
ATOM 612 C CA . PRO A 1 80 ? 9.185 -4.290 -5.388 1.00 85.50 80 PRO A CA 1
ATOM 613 C C . PRO A 1 80 ? 9.204 -3.292 -4.222 1.00 85.50 80 PRO A C 1
ATOM 615 O O . PRO A 1 80 ? 8.173 -3.080 -3.575 1.00 85.50 80 PRO A O 1
ATOM 618 N N . GLU A 1 81 ? 10.346 -2.663 -3.929 1.00 88.12 81 GLU A N 1
ATOM 619 C CA . GLU A 1 81 ? 10.442 -1.661 -2.863 1.00 88.12 81 GLU A CA 1
ATOM 620 C C . GLU A 1 81 ? 9.774 -0.348 -3.297 1.00 88.12 81 GLU A C 1
ATOM 622 O O . GLU A 1 81 ? 8.958 0.214 -2.561 1.00 88.12 81 GLU A O 1
ATOM 627 N N . ALA A 1 82 ? 10.046 0.109 -4.519 1.00 90.06 82 ALA A N 1
ATOM 628 C CA . ALA A 1 82 ? 9.380 1.251 -5.125 1.00 90.06 82 ALA A CA 1
ATOM 629 C C . ALA A 1 82 ? 7.887 0.978 -5.346 1.00 90.06 82 ALA A C 1
ATOM 631 O O . ALA A 1 82 ? 7.076 1.843 -5.015 1.00 90.06 82 ALA A O 1
ATOM 632 N N . ALA A 1 83 ? 7.509 -0.229 -5.784 1.00 89.88 83 ALA A N 1
ATOM 633 C CA . ALA A 1 83 ? 6.107 -0.642 -5.894 1.00 89.88 83 ALA A CA 1
ATOM 634 C C . ALA A 1 83 ? 5.369 -0.506 -4.554 1.00 89.88 83 ALA A C 1
ATOM 636 O O . ALA A 1 83 ? 4.270 0.044 -4.497 1.00 89.88 83 ALA A O 1
ATOM 637 N N . THR A 1 84 ? 6.005 -0.937 -3.456 1.00 90.06 84 THR A N 1
ATOM 638 C CA . THR A 1 84 ? 5.466 -0.792 -2.093 1.00 90.06 84 THR A CA 1
ATOM 639 C C . THR A 1 84 ? 5.230 0.676 -1.750 1.00 90.06 84 THR A C 1
ATOM 641 O O . THR A 1 84 ? 4.158 1.033 -1.263 1.00 90.06 84 THR A O 1
ATOM 644 N N . ARG A 1 85 ? 6.209 1.546 -2.024 1.00 91.50 85 ARG A N 1
ATOM 645 C CA . ARG A 1 85 ? 6.088 2.987 -1.755 1.00 91.50 85 ARG A CA 1
ATOM 646 C C . ARG A 1 85 ? 4.971 3.623 -2.576 1.00 91.50 85 ARG A C 1
ATOM 648 O O . ARG A 1 85 ? 4.172 4.362 -2.020 1.00 91.50 85 ARG A O 1
ATOM 655 N N . VAL A 1 86 ? 4.886 3.322 -3.871 1.00 91.75 86 VAL A N 1
ATOM 656 C CA . VAL A 1 86 ? 3.836 3.850 -4.759 1.00 91.75 86 VAL A CA 1
ATOM 657 C C . VAL A 1 86 ? 2.452 3.380 -4.315 1.00 91.75 86 VAL A C 1
ATOM 659 O O . VAL A 1 86 ? 1.505 4.167 -4.307 1.00 91.75 86 VAL A O 1
ATOM 662 N N . ALA A 1 87 ? 2.330 2.123 -3.889 1.00 91.88 87 ALA A N 1
ATOM 663 C CA . ALA A 1 87 ? 1.083 1.587 -3.367 1.00 91.88 87 ALA A CA 1
ATOM 664 C C . ALA A 1 87 ? 0.636 2.293 -2.077 1.00 91.88 87 ALA A C 1
ATOM 666 O O . ALA A 1 87 ? -0.533 2.662 -1.966 1.00 91.88 87 ALA A O 1
ATOM 667 N N . TRP A 1 88 ? 1.554 2.566 -1.144 1.00 91.50 88 TRP A N 1
ATOM 668 C CA . TRP A 1 88 ? 1.250 3.365 0.048 1.00 91.50 88 TRP A CA 1
ATOM 669 C C . TRP A 1 88 ? 0.875 4.804 -0.297 1.00 91.50 88 TRP A C 1
ATOM 671 O O . TRP A 1 88 ? -0.173 5.269 0.139 1.00 91.50 88 TRP A O 1
ATOM 681 N N . GLN A 1 89 ? 1.638 5.458 -1.175 1.00 91.38 89 GLN A N 1
ATOM 682 C CA . GLN A 1 89 ? 1.338 6.815 -1.634 1.00 91.38 89 GLN A CA 1
ATOM 683 C C . GLN A 1 89 ? -0.043 6.896 -2.287 1.00 91.38 89 GLN A C 1
ATOM 685 O O . GLN A 1 89 ? -0.764 7.860 -2.077 1.00 91.38 89 GLN A O 1
ATOM 690 N N . THR A 1 90 ? -0.456 5.865 -3.027 1.00 91.50 90 THR A N 1
ATOM 691 C CA . THR A 1 90 ? -1.793 5.808 -3.638 1.00 91.50 90 THR A CA 1
ATOM 692 C C . THR A 1 90 ? -2.897 5.872 -2.586 1.00 91.50 90 THR A C 1
ATOM 694 O O . THR A 1 90 ? -3.919 6.511 -2.810 1.00 91.50 90 THR A O 1
ATOM 697 N N . ILE A 1 91 ? -2.698 5.232 -1.435 1.00 90.12 91 ILE A N 1
ATOM 698 C CA . ILE A 1 91 ? -3.653 5.247 -0.324 1.00 90.12 91 ILE A CA 1
ATOM 699 C C . ILE A 1 91 ? -3.564 6.564 0.439 1.00 90.12 91 ILE A C 1
ATOM 701 O O . ILE A 1 91 ? -4.594 7.156 0.743 1.00 90.12 91 ILE A O 1
ATOM 705 N N . GLU A 1 92 ? -2.348 7.041 0.700 1.00 89.06 92 GLU A N 1
ATOM 706 C CA . GLU A 1 92 ? -2.103 8.316 1.374 1.00 89.06 92 GLU A CA 1
ATOM 707 C C . GLU A 1 92 ? -2.686 9.505 0.608 1.00 89.06 92 GLU A C 1
ATOM 709 O O . GLU A 1 92 ? -3.201 10.445 1.208 1.00 89.06 92 GLU A O 1
ATOM 714 N N . MET A 1 93 ? -2.627 9.463 -0.723 1.00 87.00 93 MET A N 1
ATOM 715 C CA . 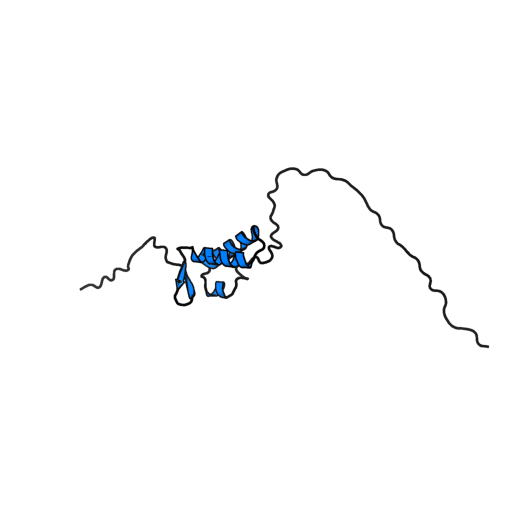MET A 1 93 ? -3.176 10.489 -1.607 1.00 87.00 93 MET A CA 1
ATOM 716 C C . MET A 1 93 ? -4.680 10.336 -1.843 1.00 87.00 93 MET A C 1
ATOM 718 O O . MET A 1 93 ? -5.289 11.205 -2.467 1.00 87.00 93 MET A O 1
ATOM 722 N N . ASN A 1 94 ? -5.287 9.241 -1.388 1.00 86.38 94 ASN A N 1
ATOM 723 C CA . ASN A 1 94 ? -6.701 8.998 -1.594 1.00 86.38 94 ASN A CA 1
ATOM 724 C C . ASN A 1 94 ? -7.519 9.691 -0.501 1.00 86.38 94 ASN A C 1
ATOM 726 O O . ASN A 1 94 ? -7.500 9.310 0.665 1.00 86.38 94 ASN A O 1
ATOM 730 N N . GLU A 1 95 ? -8.297 10.686 -0.913 1.00 84.69 95 GLU A N 1
ATOM 731 C CA . GLU A 1 95 ? -9.188 11.476 -0.058 1.00 84.69 95 GLU A CA 1
ATOM 732 C C . GLU A 1 95 ? -10.275 10.657 0.661 1.00 84.69 95 GLU A C 1
ATOM 734 O O . GLU A 1 95 ? -10.894 11.150 1.601 1.00 84.69 95 GLU A O 1
ATOM 739 N N . HIS A 1 96 ? -10.501 9.399 0.268 1.00 85.75 96 HIS A N 1
ATOM 740 C CA . HIS A 1 96 ? -11.432 8.496 0.944 1.00 85.75 96 HIS A CA 1
ATOM 741 C C . HIS A 1 96 ? -10.796 7.775 2.131 1.00 85.75 96 HIS A C 1
ATOM 743 O O . HIS A 1 96 ? -11.507 7.048 2.822 1.00 85.75 96 HIS A O 1
ATOM 749 N N . TYR A 1 97 ? -9.494 7.921 2.382 1.00 87.44 97 TYR A N 1
ATOM 750 C CA . TYR A 1 97 ? -8.823 7.266 3.498 1.00 87.44 97 TYR A CA 1
ATOM 751 C C . TYR A 1 97 ? -8.035 8.272 4.335 1.00 87.44 97 TYR A C 1
ATOM 753 O O . TYR A 1 97 ? -7.391 9.178 3.821 1.00 87.44 97 TYR A O 1
ATOM 761 N N . ALA A 1 98 ? -8.081 8.100 5.653 1.00 87.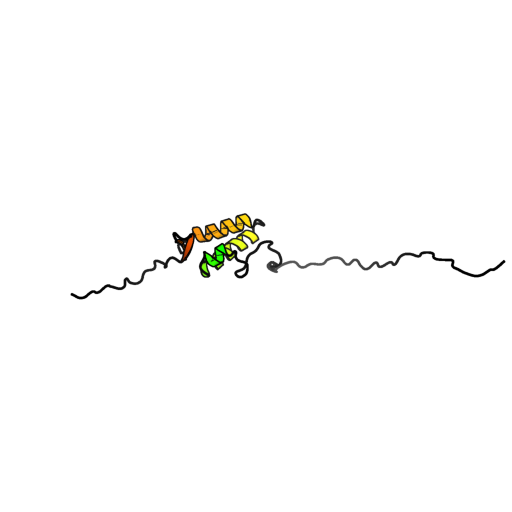25 98 ALA A N 1
ATOM 762 C CA . ALA A 1 98 ? -7.289 8.885 6.589 1.00 87.25 98 ALA A CA 1
ATOM 763 C C . ALA A 1 98 ? -6.591 7.973 7.588 1.00 87.25 98 ALA A C 1
ATOM 765 O O . ALA A 1 98 ? -7.191 7.027 8.109 1.00 87.25 98 ALA A O 1
ATOM 766 N N . GLN A 1 99 ? -5.335 8.292 7.893 1.00 87.88 99 GLN A N 1
ATOM 767 C CA . GLN A 1 99 ? -4.617 7.663 8.988 1.00 87.88 99 GLN A CA 1
ATOM 768 C C . GLN A 1 99 ? -5.109 8.240 10.321 1.00 87.88 99 GLN A C 1
ATOM 770 O O . GLN A 1 99 ? -5.082 9.451 10.541 1.00 87.88 99 GLN A O 1
ATOM 775 N N . GLY A 1 100 ? -5.588 7.372 11.207 1.00 84.88 100 GLY A N 1
ATOM 776 C CA . GLY A 1 100 ? -5.922 7.723 12.582 1.00 84.88 100 GLY A CA 1
ATOM 777 C C . GLY A 1 100 ? -4.685 7.777 13.478 1.00 84.88 100 GLY A C 1
ATOM 778 O O . GLY A 1 100 ? -3.605 7.317 13.113 1.00 84.88 100 GLY A O 1
ATOM 779 N N . GLU A 1 101 ? -4.858 8.275 14.701 1.00 83.19 101 GLU A N 1
ATOM 780 C CA . GLU A 1 101 ? -3.770 8.425 15.686 1.00 83.19 101 GLU A CA 1
ATOM 781 C C . GLU A 1 101 ? -3.120 7.091 16.109 1.00 83.19 101 GLU A C 1
ATOM 783 O O . GLU A 1 101 ? -1.986 7.077 16.578 1.00 83.19 101 G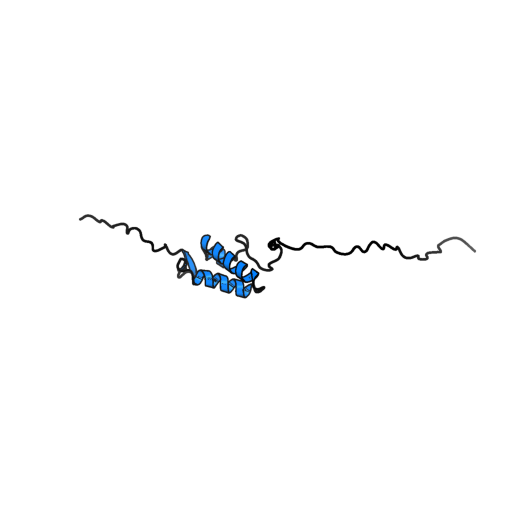LU A O 1
ATOM 788 N N . ASP A 1 102 ? -3.808 5.965 15.903 1.00 82.62 102 ASP A N 1
ATOM 789 C CA . ASP A 1 102 ? -3.302 4.603 16.151 1.00 82.62 102 ASP A CA 1
ATOM 790 C C . ASP A 1 102 ? -2.384 4.085 15.020 1.00 82.62 102 ASP A C 1
ATOM 792 O O . ASP A 1 102 ? -1.897 2.960 15.072 1.00 82.62 102 ASP A O 1
ATOM 796 N N . GLY A 1 103 ? -2.187 4.870 13.954 1.00 82.00 103 GLY A N 1
ATOM 797 C CA . GLY A 1 103 ? -1.439 4.470 12.757 1.00 82.00 103 GLY A CA 1
ATOM 798 C C . GLY A 1 103 ? -2.248 3.639 11.754 1.00 82.00 103 GLY A C 1
ATOM 799 O O . GLY A 1 103 ? -1.763 3.379 10.654 1.00 82.00 103 GLY A O 1
ATOM 800 N N . LYS A 1 104 ? -3.489 3.269 12.096 1.00 86.75 104 LYS A N 1
ATOM 801 C CA . LYS A 1 104 ? -4.434 2.578 11.206 1.00 86.75 104 LYS A CA 1
ATOM 802 C C . LYS A 1 104 ? -5.125 3.536 10.245 1.00 86.75 104 LYS A C 1
ATOM 804 O O . LYS A 1 104 ? -5.429 4.671 10.599 1.00 86.75 104 LYS A O 1
ATOM 809 N N . TRP A 1 105 ? -5.443 3.041 9.063 1.00 88.06 105 TRP A N 1
ATOM 810 C CA . TRP A 1 105 ? -6.187 3.744 8.034 1.00 88.06 105 TRP A CA 1
ATOM 811 C C . TRP A 1 105 ? -7.674 3.435 8.139 1.00 88.06 105 TRP A C 1
ATOM 813 O O . TRP A 1 105 ? -8.091 2.282 8.242 1.00 88.06 105 TRP A O 1
ATOM 823 N N . TYR A 1 106 ? -8.486 4.479 8.064 1.00 85.44 106 TYR A N 1
ATOM 824 C CA . TYR A 1 106 ? -9.936 4.387 8.095 1.00 85.44 106 TYR A CA 1
ATOM 825 C C . TYR A 1 106 ? -10.506 4.986 6.823 1.00 85.44 106 TYR A C 1
ATOM 827 O O . TYR A 1 106 ? -10.015 6.003 6.334 1.00 85.44 106 TYR A O 1
ATOM 835 N N . ARG A 1 107 ? -11.564 4.365 6.294 1.00 85.25 107 ARG A N 1
ATOM 836 C CA . ARG A 1 107 ? -12.325 4.955 5.198 1.00 85.25 107 ARG A CA 1
ATOM 837 C C . ARG A 1 107 ? -13.089 6.164 5.736 1.00 85.25 107 ARG A C 1
ATOM 839 O O . ARG A 1 107 ? -13.946 6.016 6.607 1.00 85.25 107 ARG A O 1
ATOM 846 N N . LEU A 1 108 ? -12.764 7.344 5.227 1.00 82.06 108 LEU A N 1
ATOM 847 C CA . LEU A 1 108 ? -13.526 8.556 5.460 1.00 82.06 108 LEU A CA 1
ATOM 848 C C . LEU A 1 108 ? -14.924 8.374 4.852 1.00 82.06 108 LEU A C 1
ATOM 850 O O . LEU A 1 108 ? -15.046 7.879 3.725 1.00 82.06 108 LEU A O 1
ATOM 854 N N . PRO A 1 109 ? -15.995 8.739 5.577 1.00 72.50 109 PRO A N 1
ATOM 855 C CA . PRO A 1 109 ? -17.309 8.815 4.969 1.00 72.50 109 PRO A CA 1
ATOM 856 C C . PRO A 1 109 ? -17.237 9.843 3.839 1.00 72.50 109 PRO A C 1
ATOM 858 O O . PRO A 1 109 ? -16.784 10.972 4.044 1.00 72.50 109 PRO A O 1
ATOM 861 N N . ASP A 1 110 ? -17.653 9.430 2.645 1.00 61.84 110 ASP A N 1
ATOM 862 C CA . ASP A 1 110 ? -17.805 10.335 1.516 1.00 61.84 110 ASP A CA 1
ATOM 863 C C . ASP A 1 110 ? -18.734 11.469 1.969 1.00 61.84 110 ASP A C 1
ATOM 865 O O . ASP A 1 110 ? -19.878 11.234 2.361 1.00 61.84 110 ASP A O 1
ATOM 869 N N . ASN A 1 111 ? -18.224 12.700 2.011 1.00 56.72 111 ASN A N 1
ATOM 870 C CA . ASN A 1 111 ? -18.992 13.864 2.453 1.00 56.72 111 ASN A CA 1
ATOM 871 C C . ASN A 1 111 ? -20.024 14.307 1.390 1.00 56.72 111 ASN A C 1
ATOM 873 O O . ASN A 1 111 ? -20.421 15.473 1.358 1.00 56.72 111 ASN A O 1
ATOM 877 N N . SER A 1 112 ? -20.524 13.402 0.540 1.00 53.50 112 SER A N 1
ATOM 878 C CA . SER A 1 112 ? -21.798 13.575 -0.160 1.00 53.50 112 SER A CA 1
ATOM 879 C C . SER A 1 112 ? -22.943 13.416 0.846 1.00 53.50 112 SER A C 1
ATOM 881 O O . SER A 1 112 ? -23.568 12.373 1.014 1.00 53.50 112 SER A O 1
ATOM 883 N N . GLY A 1 113 ? -23.150 14.491 1.607 1.00 55.38 113 GLY A N 1
ATOM 884 C CA . GLY A 1 113 ? -23.899 14.484 2.852 1.00 55.38 113 GLY A CA 1
ATOM 885 C C . GLY A 1 113 ? -25.292 13.866 2.804 1.00 55.38 113 GLY A C 1
ATOM 886 O O . GLY A 1 113 ? -26.070 14.103 1.884 1.00 55.38 113 GLY A O 1
ATOM 887 N N . GLN A 1 114 ? -25.649 13.195 3.897 1.00 53.69 114 GLN A N 1
ATOM 888 C CA . GLN A 1 114 ? -27.020 13.139 4.384 1.00 53.69 114 GLN A CA 1
ATOM 889 C C . GLN A 1 114 ? -27.040 13.103 5.917 1.00 53.69 114 GLN A C 1
ATOM 891 O O . GLN A 1 114 ? -26.552 12.174 6.550 1.00 53.69 114 GLN A O 1
ATOM 896 N N . HIS A 1 115 ? -27.679 14.144 6.449 1.00 45.28 115 HIS A N 1
ATOM 897 C CA . HIS A 1 115 ? -28.444 14.196 7.688 1.00 45.28 115 HIS A CA 1
ATOM 898 C C . HIS A 1 115 ? -27.733 13.885 9.008 1.00 45.28 115 HIS A C 1
ATOM 900 O O . HIS A 1 115 ? -27.682 12.759 9.497 1.00 45.28 115 HIS A O 1
ATOM 906 N N . SER A 1 116 ? -27.368 14.978 9.679 1.00 53.91 116 SER A N 1
ATOM 907 C CA . SER A 1 116 ? -27.473 15.106 11.128 1.00 53.91 116 SER A CA 1
ATOM 908 C C . SER A 1 116 ? -28.682 14.315 11.657 1.00 53.91 116 SER A C 1
ATOM 910 O O . SER A 1 116 ? -29.804 14.577 11.202 1.00 53.91 116 SER A O 1
ATOM 912 N N . PRO A 1 117 ? -28.531 13.416 12.647 1.00 58.50 117 PRO A N 1
ATOM 913 C CA . PRO A 1 117 ? -29.643 13.167 13.538 1.00 58.50 117 PRO A CA 1
ATOM 914 C C . PRO A 1 117 ? -29.883 14.498 14.245 1.00 58.50 117 PRO A C 1
ATOM 916 O O . PRO A 1 117 ? -29.089 14.948 15.069 1.00 58.50 117 PRO A O 1
ATOM 919 N N . ILE A 1 118 ? -30.941 15.182 13.821 1.00 58.72 118 ILE A N 1
ATOM 920 C CA . ILE A 1 118 ? -31.573 16.231 14.597 1.00 58.72 118 ILE A CA 1
ATOM 921 C C . ILE A 1 118 ? -31.726 15.700 16.024 1.00 58.72 118 ILE A C 1
ATOM 923 O O . ILE A 1 118 ? -32.577 14.862 16.309 1.00 58.72 118 ILE A O 1
ATOM 927 N N . SER A 1 119 ? -30.870 16.161 16.931 1.00 55.69 119 SER A N 1
ATOM 928 C CA . SER A 1 119 ? -31.144 16.096 18.359 1.00 55.69 119 SER A CA 1
ATOM 929 C C . SER A 1 119 ? -32.289 17.072 18.623 1.00 55.69 119 SER A C 1
ATOM 931 O O . SER A 1 119 ? -32.092 18.167 19.144 1.00 55.69 119 SER A O 1
ATOM 933 N N . GLU A 1 120 ? -33.490 16.697 18.181 1.00 50.84 120 GLU A N 1
ATOM 934 C CA . GLU A 1 120 ? -34.756 17.276 18.600 1.00 50.84 120 GLU A CA 1
ATOM 935 C C . GLU A 1 120 ? -34.959 16.845 20.054 1.00 50.84 120 GLU A C 1
ATOM 937 O O . GLU A 1 120 ? -35.641 15.874 20.364 1.00 50.84 120 GLU A O 1
ATOM 942 N N . THR A 1 121 ? -34.268 17.531 20.965 1.00 55.22 121 THR A N 1
ATOM 943 C CA . THR A 1 121 ? -34.643 17.501 22.373 1.00 55.22 121 THR A CA 1
ATOM 944 C C . THR A 1 121 ? -35.761 18.526 22.524 1.00 55.22 121 THR A C 1
ATOM 946 O O . THR A 1 121 ? -35.543 19.736 22.466 1.00 55.22 121 THR A O 1
ATOM 949 N N . ALA A 1 122 ? -36.990 18.018 22.578 1.00 50.00 122 ALA A N 1
ATOM 950 C CA . ALA A 1 122 ? -38.189 18.808 22.817 1.00 50.00 122 ALA A CA 1
ATOM 951 C C . ALA A 1 122 ? -38.108 19.535 24.184 1.00 50.00 122 ALA A C 1
ATOM 953 O O . ALA A 1 122 ? -37.454 19.012 25.095 1.00 50.00 122 ALA A O 1
ATOM 954 N N . PRO A 1 123 ? -38.727 20.726 24.317 1.00 65.25 123 PRO A N 1
ATOM 955 C CA . PRO A 1 123 ? -38.783 21.492 25.566 1.00 65.25 123 PRO A CA 1
ATOM 956 C C . PRO A 1 123 ? -39.681 20.864 26.639 1.00 65.25 123 PRO A C 1
ATOM 958 O O .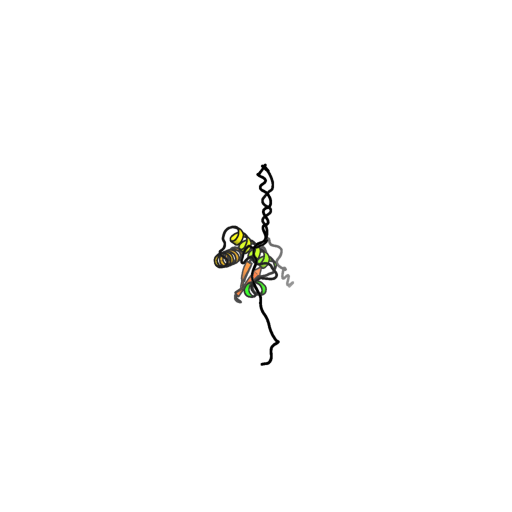 PRO A 1 123 ? -40.644 20.148 26.279 1.00 65.25 123 PRO A O 1
#

pLDDT: mean 70.32, std 18.34, range [37.91, 91.88]

Sequence (123 aa):
MELEEKSQEEKTQGMEPNIIASQSNLSQDDSNPEQVNPEQVKGAITRDNLPDDVKNGLPEEAQGLFIAAYNGFLENSDDPEAATRVAWQTIEMNEHYAQGEDGKWYRLPDNSGQHSPISETAP

Radius of gyration: 33.63 Å; chains: 1; bounding box: 90×98×68 Å

Secondary structure (DSSP, 8-state):
-----------------------------S--------TT-TT---STT--HHHHHHS-HHHHHHHHHHHHHHHTT-S-HHHHHHHHHHHHHT-TTEEE-TTS-EEEPPP-S-----------

Foldseek 3Di:
DDDDDDDDDDDDDDDDDDDDDDDDDDDDDDDDPPPPPPPDLPQQDDPVRDDPCCVVQDDPVLSVQLNCQLVVVSVVDSDNVVSNVRSVVSQVVDPQWDQDPVRHIDGRPDPPDDDDPPPCPDD